Protein AF-A0A852AFD5-F1 (afdb_monomer_lite)

Radius of gyration: 31.11 Å; chains: 1; bounding box: 56×60×84 Å

Organism: Calcarius ornatus (NCBI:txid198940)

Structure (mmCIF, N/CA/C/O backbone):
data_AF-A0A852AFD5-F1
#
_entry.id   AF-A0A852AFD5-F1
#
loop_
_atom_site.group_PDB
_atom_site.id
_atom_site.type_symbol
_atom_site.label_atom_id
_atom_site.label_alt_id
_atom_site.label_comp_id
_atom_site.label_asym_id
_atom_site.label_entity_id
_atom_site.label_seq_id
_atom_site.pdbx_PDB_ins_code
_atom_site.Cartn_x
_atom_site.Cartn_y
_atom_site.Cartn_z
_atom_site.occupancy
_atom_site.B_iso_or_equiv
_atom_site.auth_seq_id
_atom_site.auth_comp_id
_atom_site.auth_asym_id
_atom_site.auth_atom_id
_atom_site.pdbx_PDB_model_num
ATOM 1 N N . MET A 1 1 ? 9.704 4.499 32.450 1.00 63.00 1 MET A N 1
ATOM 2 C CA . MET A 1 1 ? 9.383 3.896 31.140 1.00 63.00 1 MET A CA 1
ATOM 3 C C . MET A 1 1 ? 9.630 2.409 31.260 1.00 63.00 1 MET A C 1
ATOM 5 O O . MET A 1 1 ? 10.679 2.044 31.770 1.00 63.00 1 MET A O 1
ATOM 9 N N . ASP A 1 2 ? 8.651 1.583 30.904 1.00 85.75 2 ASP A N 1
ATOM 10 C CA . ASP A 1 2 ? 8.752 0.129 31.049 1.00 85.75 2 ASP A CA 1
ATOM 11 C C . ASP A 1 2 ? 9.416 -0.467 29.787 1.00 85.75 2 ASP A C 1
ATOM 13 O O . ASP A 1 2 ? 8.819 -0.392 28.705 1.00 85.75 2 ASP A O 1
ATOM 17 N N . PRO A 1 3 ? 10.645 -1.013 29.872 1.00 87.00 3 PRO A N 1
ATOM 18 C CA . PRO A 1 3 ? 11.401 -1.467 28.700 1.00 87.00 3 PRO A CA 1
ATOM 19 C C . PRO A 1 3 ? 10.698 -2.607 27.946 1.00 87.00 3 PRO A C 1
ATOM 21 O O . PRO A 1 3 ? 10.837 -2.735 26.728 1.00 87.00 3 PRO A O 1
ATOM 24 N N . ALA A 1 4 ? 9.873 -3.403 28.634 1.00 89.50 4 ALA A N 1
ATOM 25 C CA . ALA A 1 4 ? 9.090 -4.457 27.998 1.00 89.50 4 ALA A CA 1
ATOM 26 C C . ALA A 1 4 ? 7.946 -3.895 27.131 1.00 89.50 4 ALA A C 1
ATOM 28 O O . ALA A 1 4 ? 7.595 -4.482 26.103 1.00 89.50 4 ALA A O 1
ATOM 29 N N . ALA A 1 5 ? 7.363 -2.754 27.511 1.00 90.75 5 ALA A N 1
ATOM 30 C CA . ALA A 1 5 ? 6.302 -2.108 26.739 1.00 90.75 5 ALA A CA 1
ATOM 31 C C . ALA A 1 5 ? 6.837 -1.507 25.429 1.00 90.75 5 ALA A C 1
ATOM 33 O O . ALA A 1 5 ? 6.190 -1.636 24.385 1.00 90.75 5 ALA A O 1
ATOM 34 N N . GLU A 1 6 ? 8.034 -0.918 25.464 1.00 91.88 6 GLU A N 1
ATOM 35 C CA . GLU A 1 6 ? 8.697 -0.362 24.280 1.00 91.88 6 GLU A CA 1
ATOM 36 C C . GLU A 1 6 ? 9.026 -1.458 23.258 1.00 91.88 6 GLU A C 1
ATOM 38 O O . GLU A 1 6 ? 8.662 -1.347 22.085 1.00 91.88 6 GLU A O 1
ATOM 43 N N . HIS A 1 7 ? 9.594 -2.579 23.716 1.00 92.31 7 HIS A N 1
ATOM 44 C CA . HIS A 1 7 ? 9.889 -3.720 22.849 1.00 92.31 7 HIS A CA 1
ATOM 45 C C . HIS A 1 7 ? 8.626 -4.295 22.186 1.00 92.31 7 HIS A C 1
ATOM 47 O O . HIS A 1 7 ? 8.595 -4.568 20.985 1.00 92.31 7 HIS A O 1
ATOM 53 N N . ARG A 1 8 ? 7.523 -4.410 22.938 1.00 92.50 8 ARG A N 1
ATOM 54 C CA . ARG A 1 8 ? 6.232 -4.858 22.385 1.00 92.50 8 ARG A CA 1
ATOM 55 C C . ARG A 1 8 ? 5.691 -3.901 21.324 1.00 92.50 8 ARG A C 1
ATOM 57 O O . ARG A 1 8 ? 5.061 -4.359 20.371 1.00 92.50 8 ARG A O 1
ATOM 64 N N . GLN A 1 9 ? 5.925 -2.599 21.466 1.00 93.94 9 GLN A N 1
ATOM 65 C CA . GLN A 1 9 ? 5.519 -1.611 20.471 1.00 93.94 9 GLN A CA 1
ATOM 66 C C . GLN A 1 9 ? 6.373 -1.694 19.200 1.00 93.94 9 GLN A C 1
ATOM 68 O O . GLN A 1 9 ? 5.825 -1.654 18.097 1.00 93.94 9 GLN A O 1
ATOM 73 N N . GLN A 1 10 ? 7.686 -1.885 19.342 1.00 94.31 10 GLN A N 1
ATOM 74 C CA . GLN A 1 10 ? 8.594 -2.115 18.214 1.00 94.31 10 GLN A CA 1
ATOM 75 C C . GLN A 1 10 ? 8.170 -3.344 17.400 1.00 94.31 10 GLN A C 1
ATOM 77 O O . GLN A 1 10 ? 8.083 -3.272 16.176 1.00 94.31 10 GLN A O 1
ATOM 82 N N . LEU A 1 11 ? 7.816 -4.447 18.069 1.00 95.25 11 LEU A N 1
ATOM 83 C CA . LEU A 1 11 ? 7.351 -5.668 17.402 1.00 95.25 11 LEU A CA 1
ATOM 84 C C . LEU A 1 11 ? 6.025 -5.475 16.654 1.00 95.25 11 LEU A C 1
ATOM 86 O O . LEU A 1 11 ? 5.857 -6.020 15.562 1.00 95.25 11 LEU A O 1
ATOM 90 N N . ARG A 1 12 ? 5.086 -4.693 17.206 1.00 94.50 12 ARG A N 1
ATOM 91 C CA . ARG A 1 12 ? 3.831 -4.344 16.512 1.00 94.50 12 ARG A CA 1
ATOM 92 C C . ARG A 1 12 ? 4.108 -3.530 15.250 1.00 94.50 12 ARG A C 1
ATOM 94 O O . ARG A 1 12 ? 3.651 -3.910 14.181 1.00 94.50 12 ARG A O 1
ATOM 101 N N . SER A 1 13 ? 4.933 -2.491 15.366 1.00 92.44 13 SER A N 1
ATOM 102 C CA . SER A 1 13 ? 5.343 -1.656 14.231 1.00 92.44 13 SER A CA 1
ATOM 103 C C . SER A 1 13 ? 6.018 -2.477 13.127 1.00 92.44 13 SER A C 1
ATOM 105 O O . SER A 1 13 ? 5.662 -2.372 11.953 1.00 92.44 13 SER A O 1
ATOM 107 N N . LEU A 1 14 ? 6.944 -3.366 13.505 1.00 96.50 14 LEU A N 1
ATOM 108 C CA . LEU A 1 14 ? 7.619 -4.256 12.564 1.00 96.50 14 LEU A CA 1
ATOM 109 C C . LEU A 1 14 ? 6.630 -5.194 11.864 1.00 96.50 14 LEU A C 1
ATOM 111 O O . LEU A 1 14 ? 6.700 -5.362 10.648 1.00 96.50 14 LEU A O 1
ATOM 115 N N . ARG A 1 15 ? 5.693 -5.792 12.609 1.00 96.12 15 ARG A N 1
ATOM 116 C CA . ARG A 1 15 ? 4.652 -6.657 12.041 1.00 96.12 15 ARG A CA 1
ATOM 117 C C . ARG A 1 15 ? 3.811 -5.910 11.007 1.00 96.12 15 ARG A C 1
ATOM 119 O O . ARG A 1 15 ? 3.562 -6.452 9.930 1.00 96.12 15 ARG A O 1
ATOM 126 N N . ASP A 1 16 ? 3.396 -4.691 11.324 1.00 94.56 16 ASP A N 1
ATOM 127 C CA . ASP A 1 16 ? 2.565 -3.875 10.438 1.00 94.56 16 ASP A CA 1
ATOM 128 C C . ASP A 1 16 ? 3.333 -3.486 9.168 1.00 94.56 16 ASP A C 1
ATOM 130 O O . ASP A 1 16 ? 2.815 -3.626 8.055 1.00 94.56 16 ASP A O 1
ATOM 134 N N . PHE A 1 17 ? 4.603 -3.098 9.314 1.00 96.19 17 PHE A N 1
ATOM 135 C CA . PHE A 1 17 ? 5.493 -2.831 8.187 1.00 96.19 17 PHE A CA 1
ATOM 136 C C . PHE A 1 17 ? 5.643 -4.054 7.277 1.00 96.19 17 PHE A C 1
ATOM 138 O O . PHE A 1 17 ? 5.450 -3.949 6.065 1.00 96.19 17 PHE A O 1
ATOM 145 N N . LEU A 1 18 ? 5.947 -5.221 7.849 1.00 96.62 18 LEU A N 1
ATOM 146 C CA . LEU A 1 18 ? 6.151 -6.449 7.082 1.00 96.62 18 LEU A CA 1
ATOM 147 C C . LEU A 1 18 ? 4.880 -6.883 6.349 1.00 96.62 18 LEU A C 1
ATOM 149 O O . LEU A 1 18 ? 4.964 -7.364 5.221 1.00 96.62 18 LEU A O 1
ATOM 153 N N . LEU A 1 19 ? 3.701 -6.679 6.939 1.00 95.75 19 LEU A N 1
ATOM 154 C CA . LEU A 1 19 ? 2.432 -6.989 6.283 1.00 95.75 19 LEU A CA 1
ATOM 155 C C . LEU A 1 19 ? 2.226 -6.128 5.029 1.00 95.75 19 LEU A C 1
ATOM 157 O O . LEU A 1 19 ? 1.899 -6.657 3.963 1.00 95.75 19 LEU A O 1
ATOM 161 N N . VAL A 1 20 ? 2.459 -4.816 5.131 1.00 95.75 20 VAL A N 1
ATOM 162 C CA . VAL A 1 20 ? 2.348 -3.896 3.987 1.00 95.75 20 VAL A CA 1
ATOM 163 C C . VAL A 1 20 ? 3.430 -4.185 2.948 1.00 95.75 20 VAL A C 1
ATOM 165 O O . VAL A 1 20 ? 3.122 -4.246 1.758 1.00 95.75 20 VAL A O 1
ATOM 168 N N . TYR A 1 21 ? 4.669 -4.420 3.382 1.00 96.62 21 TYR A N 1
ATOM 169 C CA . TYR A 1 21 ? 5.791 -4.757 2.508 1.00 96.62 21 TYR A CA 1
ATOM 170 C C . TYR A 1 21 ? 5.522 -6.033 1.708 1.00 96.62 21 TYR A C 1
ATOM 172 O O . TYR A 1 21 ? 5.593 -6.008 0.482 1.00 96.62 21 TYR A O 1
ATOM 180 N N . ASN A 1 22 ? 5.133 -7.123 2.374 1.00 95.56 22 ASN A N 1
ATOM 181 C CA . ASN A 1 22 ? 4.857 -8.405 1.723 1.00 95.56 22 ASN A CA 1
ATOM 182 C C . ASN A 1 22 ? 3.712 -8.293 0.715 1.00 95.56 22 ASN A C 1
ATOM 184 O O . ASN A 1 22 ? 3.749 -8.887 -0.362 1.00 95.56 22 ASN A O 1
ATOM 188 N N . ARG A 1 23 ? 2.690 -7.491 1.031 1.00 96.12 23 ARG A N 1
ATOM 189 C CA . ARG A 1 23 ? 1.599 -7.247 0.091 1.00 96.12 23 ARG A CA 1
ATOM 190 C C . ARG A 1 23 ? 2.040 -6.386 -1.093 1.00 96.12 23 ARG A C 1
ATOM 192 O O . ARG A 1 23 ? 1.609 -6.622 -2.222 1.00 96.12 23 ARG A O 1
ATOM 199 N N . MET A 1 24 ? 2.883 -5.390 -0.842 1.00 96.12 24 MET A N 1
ATOM 200 C CA . MET A 1 24 ? 3.427 -4.505 -1.867 1.00 96.12 24 MET A CA 1
ATOM 201 C C . MET A 1 24 ? 4.295 -5.270 -2.861 1.00 96.12 24 MET A C 1
ATOM 203 O O . MET A 1 24 ? 4.106 -5.118 -4.068 1.00 96.12 24 MET A O 1
ATOM 207 N N . THR A 1 25 ? 5.198 -6.116 -2.370 1.00 94.62 25 THR A N 1
ATOM 208 C CA . THR A 1 25 ? 6.076 -6.923 -3.219 1.00 94.62 25 THR A CA 1
ATOM 209 C C . THR A 1 25 ? 5.271 -7.880 -4.091 1.00 94.62 25 THR A C 1
ATOM 211 O O . THR A 1 25 ? 5.493 -7.915 -5.299 1.00 94.62 25 THR A O 1
ATOM 214 N N . GLU A 1 26 ? 4.266 -8.567 -3.540 1.00 94.81 26 GLU A N 1
ATOM 215 C CA . GLU A 1 26 ? 3.402 -9.470 -4.310 1.00 94.81 26 GLU A CA 1
ATOM 216 C C . GLU A 1 26 ? 2.650 -8.739 -5.439 1.00 94.81 26 GLU A C 1
ATOM 218 O O . GLU A 1 26 ? 2.658 -9.170 -6.596 1.00 94.81 26 GLU A O 1
ATOM 223 N N . LEU A 1 27 ? 2.005 -7.612 -5.125 1.00 92.00 27 LEU A N 1
ATOM 224 C CA . LEU A 1 27 ? 1.213 -6.853 -6.096 1.00 92.00 27 LEU A CA 1
ATOM 225 C C . LEU A 1 27 ? 2.085 -6.257 -7.199 1.00 92.00 27 LEU A C 1
ATOM 227 O O . LEU A 1 27 ? 1.758 -6.379 -8.384 1.00 92.00 27 LEU A O 1
ATOM 231 N N . CYS A 1 28 ? 3.196 -5.628 -6.819 1.00 90.56 28 CYS A N 1
ATOM 232 C CA . CYS A 1 28 ? 4.087 -5.000 -7.780 1.00 90.56 28 CYS A CA 1
ATOM 233 C C . CYS A 1 28 ? 4.798 -6.045 -8.643 1.00 90.56 28 CYS A C 1
ATOM 235 O O . CYS A 1 28 ? 4.935 -5.823 -9.843 1.00 90.56 28 CYS A O 1
ATOM 237 N N . PHE A 1 29 ? 5.131 -7.223 -8.107 1.00 90.69 29 PHE A N 1
ATOM 238 C CA . PHE A 1 29 ? 5.674 -8.321 -8.905 1.00 90.69 29 PHE A CA 1
ATOM 239 C C . PHE A 1 29 ? 4.675 -8.801 -9.967 1.00 90.69 29 PHE A C 1
ATOM 241 O O . PHE A 1 29 ? 4.995 -8.813 -11.153 1.00 90.69 29 PHE A O 1
ATOM 248 N N . ARG A 1 30 ? 3.425 -9.091 -9.578 1.00 87.12 30 ARG A N 1
ATOM 249 C CA . ARG A 1 30 ? 2.372 -9.547 -10.512 1.00 87.12 30 ARG A CA 1
ATOM 250 C C . ARG A 1 30 ? 2.026 -8.504 -11.576 1.00 87.12 30 ARG A C 1
ATOM 252 O O . ARG A 1 30 ? 1.652 -8.863 -12.692 1.00 87.12 30 ARG A O 1
ATOM 259 N N . HIS A 1 31 ? 2.104 -7.220 -11.232 1.00 85.31 31 HIS A N 1
ATOM 260 C CA . HIS A 1 31 ? 1.742 -6.133 -12.135 1.00 85.31 31 HIS A CA 1
ATOM 261 C C . HIS A 1 31 ? 2.897 -5.714 -13.051 1.00 85.31 31 HIS A C 1
ATOM 263 O O . HIS A 1 31 ? 2.677 -5.530 -14.250 1.00 85.31 31 HIS A O 1
ATOM 269 N N . CYS A 1 32 ? 4.114 -5.579 -12.512 1.00 85.25 32 CYS A N 1
ATOM 270 C CA . CYS A 1 32 ? 5.263 -4.963 -13.180 1.00 85.25 32 CYS A CA 1
ATOM 271 C C . CYS A 1 32 ? 6.271 -5.959 -13.767 1.00 85.25 32 CYS A C 1
ATOM 273 O O . CYS A 1 32 ? 6.851 -5.637 -14.805 1.00 85.25 32 CYS A O 1
ATOM 275 N N . VAL A 1 33 ? 6.420 -7.163 -13.212 1.00 83.81 33 VAL A N 1
ATOM 276 C CA . VAL A 1 33 ? 7.351 -8.171 -13.742 1.00 83.81 33 VAL A CA 1
ATOM 277 C C . VAL A 1 33 ? 6.614 -9.057 -14.742 1.00 83.81 33 VAL A C 1
ATOM 279 O O . VAL A 1 33 ? 5.602 -9.678 -14.426 1.00 83.81 33 VAL A O 1
ATOM 282 N N . CYS A 1 34 ? 7.079 -9.082 -15.990 1.00 75.19 34 CYS A N 1
ATOM 283 C CA . CYS A 1 34 ? 6.435 -9.838 -17.069 1.00 75.19 34 CYS A CA 1
ATOM 284 C C . CYS A 1 34 ? 7.324 -10.929 -17.682 1.00 75.19 34 CYS A C 1
ATOM 286 O O . CYS A 1 34 ? 6.835 -11.681 -18.530 1.00 75.19 34 CYS A O 1
ATOM 288 N N . ASN A 1 35 ? 8.590 -11.018 -17.267 1.00 70.38 35 ASN A N 1
ATOM 289 C CA . ASN A 1 35 ? 9.582 -11.965 -17.765 1.00 70.38 35 ASN A CA 1
ATOM 290 C C . ASN A 1 35 ? 10.723 -12.108 -16.728 1.00 70.38 35 ASN A C 1
ATOM 292 O O . ASN A 1 35 ? 11.081 -11.134 -16.076 1.00 70.38 35 ASN A O 1
ATOM 296 N N . LEU A 1 36 ? 11.225 -13.334 -16.535 1.00 77.12 36 LEU A N 1
ATOM 297 C CA . LEU A 1 36 ? 12.269 -13.701 -15.558 1.00 77.12 36 LEU A CA 1
ATOM 298 C C . LEU A 1 36 ? 13.484 -14.377 -16.227 1.00 77.12 36 LEU A C 1
ATOM 300 O O . LEU A 1 36 ? 14.272 -15.046 -15.567 1.00 77.12 36 LEU A O 1
ATOM 304 N N . ASN A 1 37 ? 13.622 -14.259 -17.550 1.00 70.69 37 ASN A N 1
ATOM 305 C CA . ASN A 1 37 ? 14.674 -14.937 -18.313 1.00 70.69 37 ASN A CA 1
ATOM 306 C C . ASN A 1 37 ? 16.061 -14.301 -18.120 1.00 70.69 37 ASN A C 1
ATOM 308 O O . ASN A 1 37 ? 17.062 -14.897 -18.510 1.00 70.69 37 ASN A O 1
ATOM 312 N N . TYR A 1 38 ? 16.134 -13.113 -17.517 1.00 65.25 38 TYR A N 1
ATOM 313 C CA . TYR A 1 38 ? 17.378 -12.404 -17.235 1.00 65.25 38 TYR A CA 1
ATOM 314 C C . TYR A 1 38 ? 17.429 -11.970 -15.768 1.00 65.25 38 TYR A C 1
ATOM 316 O O . TYR A 1 38 ? 16.408 -11.658 -15.160 1.00 65.25 38 TYR A O 1
ATOM 324 N N . ARG A 1 39 ? 18.640 -11.970 -15.194 1.00 66.06 39 ARG A N 1
ATOM 325 C CA . ARG A 1 39 ? 18.897 -11.648 -13.777 1.00 66.06 39 ARG A CA 1
ATOM 326 C C . ARG A 1 39 ? 18.827 -10.146 -13.470 1.00 66.06 39 ARG A C 1
ATOM 328 O O . ARG A 1 39 ? 18.665 -9.774 -12.315 1.00 66.06 39 ARG A O 1
ATOM 335 N N . LEU A 1 40 ? 18.974 -9.314 -14.500 1.00 60.75 40 LEU A N 1
ATOM 336 C CA . LEU A 1 40 ? 18.770 -7.866 -14.486 1.00 60.75 40 LEU A CA 1
ATOM 337 C C . LEU A 1 40 ? 17.713 -7.527 -15.537 1.00 60.75 40 LEU A C 1
ATOM 339 O O . LEU A 1 40 ? 17.672 -8.182 -16.584 1.00 60.75 40 LEU A O 1
ATOM 343 N N . LEU A 1 41 ? 16.921 -6.480 -15.292 1.00 54.66 41 LEU A N 1
ATOM 344 C CA . LEU A 1 41 ? 16.033 -5.934 -16.312 1.00 54.66 41 LEU A CA 1
ATOM 345 C C . LEU A 1 41 ? 16.850 -5.534 -17.537 1.00 54.66 41 LEU A C 1
ATOM 347 O O . LEU A 1 41 ? 17.688 -4.634 -17.490 1.00 54.66 41 LEU A O 1
ATOM 351 N N . THR A 1 42 ? 16.609 -6.202 -18.655 1.00 50.78 42 THR A N 1
ATOM 352 C CA . THR A 1 42 ? 17.332 -5.892 -19.891 1.00 50.78 42 THR A CA 1
ATOM 353 C C . THR A 1 42 ? 16.688 -4.683 -20.573 1.00 50.78 42 THR A C 1
ATOM 355 O O . THR A 1 42 ? 15.471 -4.511 -20.534 1.00 50.78 42 THR A O 1
ATOM 358 N N . GLY A 1 43 ? 17.477 -3.850 -21.265 1.00 53.72 43 GLY A N 1
ATOM 359 C CA . GLY A 1 43 ? 17.008 -2.646 -21.985 1.00 53.72 43 GLY A CA 1
ATOM 360 C C . GLY A 1 43 ? 15.842 -2.870 -22.968 1.00 53.72 43 GLY A C 1
ATOM 361 O O . GLY A 1 43 ? 15.151 -1.941 -23.374 1.00 53.72 43 GLY A O 1
ATOM 362 N N . ARG A 1 44 ? 15.560 -4.121 -23.331 1.00 49.69 44 ARG A N 1
ATOM 363 C CA . ARG A 1 44 ? 14.437 -4.515 -24.189 1.00 49.69 44 ARG A CA 1
ATOM 364 C C . ARG A 1 44 ? 13.102 -4.635 -23.434 1.00 49.69 44 ARG A C 1
ATOM 366 O O . ARG A 1 44 ? 12.043 -4.527 -24.044 1.00 49.69 44 ARG A O 1
ATOM 373 N N . GLU A 1 45 ? 13.145 -4.778 -22.112 1.00 51.62 45 GLU A N 1
ATOM 374 C CA . GLU A 1 45 ? 12.002 -4.683 -21.191 1.00 51.62 45 GLU A CA 1
ATOM 375 C C . GLU A 1 45 ? 11.733 -3.235 -20.741 1.00 51.62 45 GLU A C 1
ATOM 377 O O . GLU A 1 45 ? 10.689 -2.946 -20.156 1.00 51.62 45 GLU A O 1
ATOM 382 N N . VAL A 1 46 ? 12.654 -2.319 -21.063 1.00 48.75 46 VAL A N 1
ATOM 383 C CA . VAL A 1 46 ? 12.528 -0.861 -20.892 1.00 48.75 46 VAL A CA 1
ATOM 384 C C . VAL A 1 46 ? 11.609 -0.248 -21.957 1.00 48.75 46 VAL A C 1
ATOM 386 O O . VAL A 1 46 ? 10.991 0.784 -21.721 1.00 48.75 46 VAL A O 1
ATOM 389 N N . SER A 1 47 ? 11.438 -0.920 -23.102 1.00 50.16 47 SER A N 1
ATOM 390 C CA . SER A 1 47 ? 10.664 -0.414 -24.251 1.00 50.16 47 SER A CA 1
ATOM 391 C C . SER A 1 47 ? 9.188 -0.846 -24.290 1.00 50.16 47 SER A C 1
ATOM 393 O O . SER A 1 47 ? 8.519 -0.649 -25.299 1.00 50.16 47 SER A O 1
ATOM 395 N N . GLY A 1 48 ? 8.641 -1.439 -23.222 1.00 49.09 48 GLY A N 1
ATOM 396 C CA . GLY A 1 48 ? 7.184 -1.578 -23.060 1.00 49.09 48 GLY A CA 1
ATOM 397 C C . GLY A 1 48 ? 6.427 -2.442 -24.083 1.00 49.09 48 GLY A C 1
ATOM 398 O O . GLY A 1 48 ? 5.196 -2.471 -24.049 1.00 49.09 48 GLY A O 1
ATOM 399 N N . ALA A 1 49 ? 7.104 -3.160 -24.981 1.00 48.59 49 ALA A N 1
ATOM 400 C CA . ALA A 1 49 ? 6.452 -3.918 -26.045 1.00 48.59 49 ALA A CA 1
ATOM 401 C C . ALA A 1 49 ? 6.193 -5.374 -25.626 1.00 48.59 49 ALA A C 1
ATOM 403 O O . ALA A 1 49 ? 7.082 -6.226 -25.661 1.00 48.59 49 ALA A O 1
ATOM 404 N N . ARG A 1 50 ? 4.943 -5.692 -25.270 1.00 59.94 50 ARG A N 1
ATOM 405 C CA . ARG A 1 50 ? 4.480 -7.086 -25.220 1.00 59.94 50 ARG A CA 1
ATOM 406 C C . ARG A 1 50 ? 4.010 -7.484 -26.620 1.00 59.94 50 ARG A C 1
ATOM 408 O O . ARG A 1 50 ? 3.183 -6.791 -27.203 1.00 59.94 50 ARG A O 1
ATOM 415 N N . ARG A 1 51 ? 4.477 -8.625 -27.138 1.00 51.78 51 ARG A N 1
ATOM 416 C CA . ARG A 1 51 ? 3.782 -9.304 -28.244 1.00 51.78 51 ARG A CA 1
ATOM 417 C C . ARG A 1 51 ? 2.375 -9.695 -27.759 1.00 51.78 51 ARG A C 1
ATOM 419 O O . ARG A 1 51 ? 2.266 -10.247 -26.657 1.00 51.78 51 ARG 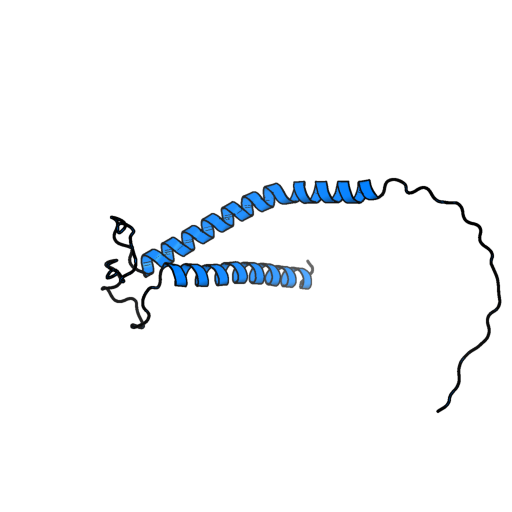A O 1
ATOM 426 N N . PRO A 1 52 ? 1.305 -9.409 -28.518 1.00 49.00 52 PRO A N 1
ATOM 427 C CA . PRO A 1 52 ? -0.037 -9.805 -28.122 1.00 49.00 52 PRO A CA 1
ATOM 428 C C . PRO A 1 52 ? -0.140 -11.336 -28.144 1.00 49.00 52 PRO A C 1
ATOM 430 O O . PRO A 1 52 ? 0.250 -11.988 -29.109 1.00 49.00 52 PRO A O 1
ATOM 433 N N . GLY A 1 53 ? -0.622 -11.913 -27.041 1.00 53.28 53 GLY A N 1
ATOM 434 C CA . GLY A 1 53 ? -1.039 -13.314 -27.002 1.00 53.28 53 GLY A CA 1
ATOM 435 C C . GLY A 1 53 ? -2.400 -13.490 -27.688 1.00 53.28 53 GLY A C 1
ATOM 436 O O . GLY A 1 53 ? -3.133 -12.510 -27.835 1.00 53.28 53 GLY A O 1
ATOM 437 N N . PRO A 1 54 ? -2.793 -14.719 -28.056 1.00 53.59 54 PRO A N 1
ATOM 438 C CA . PRO A 1 54 ? -3.918 -14.980 -28.962 1.00 53.59 54 PRO A CA 1
ATOM 439 C C . PRO A 1 54 ? -5.322 -14.739 -28.363 1.00 53.59 54 PRO A C 1
ATOM 441 O O . PRO A 1 54 ? -6.305 -15.234 -28.899 1.00 53.59 54 PRO A O 1
ATOM 444 N N . ARG A 1 55 ? -5.460 -14.021 -27.235 1.00 56.78 55 ARG A N 1
ATOM 445 C CA . ARG A 1 55 ? -6.732 -13.905 -26.486 1.00 56.78 55 ARG A CA 1
ATOM 446 C C . ARG A 1 55 ? -7.116 -12.495 -26.008 1.00 56.78 55 ARG A C 1
ATOM 448 O O . ARG A 1 55 ? -7.933 -12.373 -25.102 1.00 56.78 55 ARG A O 1
ATOM 455 N N . ALA A 1 56 ? -6.577 -11.420 -26.583 1.00 52.09 56 ALA A N 1
ATOM 456 C CA . ALA A 1 56 ? -6.975 -10.058 -26.202 1.00 52.09 56 ALA A CA 1
ATOM 457 C C . ALA A 1 56 ? -7.840 -9.386 -27.283 1.00 52.09 56 ALA A C 1
ATOM 459 O O . ALA A 1 56 ? -7.322 -8.718 -28.168 1.00 52.09 56 ALA A O 1
ATOM 460 N N . ALA A 1 57 ? -9.167 -9.502 -27.167 1.00 55.31 57 ALA A N 1
ATOM 461 C CA . ALA A 1 57 ? -10.149 -8.705 -27.919 1.00 55.31 57 ALA A CA 1
ATOM 462 C C . ALA A 1 57 ? -10.310 -7.282 -27.339 1.00 55.31 57 ALA A C 1
ATOM 464 O O . ALA A 1 57 ? -11.410 -6.742 -27.256 1.00 55.31 57 ALA A O 1
ATOM 465 N N . ARG A 1 58 ? -9.218 -6.688 -26.852 1.00 57.75 58 ARG A N 1
ATOM 466 C CA . ARG A 1 58 ? -9.214 -5.364 -26.228 1.00 57.75 58 ARG A CA 1
ATOM 467 C C . ARG A 1 58 ? -8.147 -4.526 -26.926 1.00 57.75 58 ARG A C 1
ATOM 469 O O . ARG A 1 58 ? -7.023 -5.023 -27.042 1.00 57.75 58 ARG A O 1
ATOM 476 N N . PRO A 1 59 ? -8.469 -3.308 -27.402 1.00 51.12 59 PRO A N 1
ATOM 477 C CA . PRO A 1 59 ? -7.487 -2.467 -28.072 1.00 51.12 59 PRO A CA 1
ATOM 478 C C . PRO A 1 59 ? -6.274 -2.281 -27.149 1.00 51.12 59 PRO A C 1
ATOM 480 O O . PRO A 1 59 ? -6.460 -2.075 -25.940 1.00 51.12 59 PRO A O 1
ATOM 483 N N . PRO A 1 60 ? -5.040 -2.418 -27.668 1.00 56.69 60 PRO A N 1
ATOM 484 C CA . PRO A 1 60 ? -3.856 -2.183 -26.862 1.00 56.69 60 PRO A CA 1
ATOM 485 C C . PRO A 1 60 ? -3.901 -0.739 -26.339 1.00 56.69 60 PRO A C 1
ATOM 487 O O . PRO A 1 60 ? -4.296 0.162 -27.083 1.00 56.69 60 PRO A O 1
ATOM 490 N N . PRO A 1 61 ? -3.539 -0.491 -25.069 1.00 56.66 61 PRO A N 1
ATOM 491 C CA . PRO A 1 61 ? -3.391 0.875 -24.592 1.00 56.66 61 PRO A CA 1
ATOM 492 C C . PRO A 1 61 ? -2.381 1.603 -25.490 1.00 56.66 61 PRO A C 1
ATOM 494 O O . PRO A 1 61 ? -1.302 1.082 -25.759 1.00 56.66 61 PRO A O 1
ATOM 497 N N . LEU A 1 62 ? -2.743 2.805 -25.949 1.00 52.12 62 LEU A N 1
ATOM 498 C CA . LEU A 1 62 ? -1.926 3.680 -26.809 1.00 52.12 62 LEU A CA 1
ATOM 499 C C . LEU A 1 62 ? -0.647 4.193 -26.120 1.00 52.12 62 LEU A C 1
ATOM 501 O O . LEU A 1 62 ? 0.115 4.952 -26.710 1.00 52.12 62 LEU A O 1
ATOM 505 N N . THR A 1 63 ? -0.407 3.795 -24.871 1.00 57.06 63 THR A N 1
ATOM 506 C CA . THR A 1 63 ? 0.775 4.160 -24.101 1.00 57.06 63 THR A CA 1
ATOM 507 C C . THR A 1 63 ? 1.699 2.948 -23.944 1.00 57.06 63 THR A C 1
ATOM 509 O O . THR A 1 63 ? 1.264 1.898 -23.454 1.00 57.06 63 THR A O 1
ATOM 512 N N . PRO A 1 64 ? 2.983 3.063 -24.335 1.00 58.28 64 PRO A N 1
ATOM 513 C CA . PRO A 1 64 ? 3.976 2.048 -24.024 1.00 58.28 64 PRO A CA 1
ATOM 514 C C . PRO A 1 64 ? 4.029 1.857 -22.507 1.00 58.28 64 PRO A C 1
ATOM 516 O O . PRO A 1 64 ? 4.068 2.823 -21.741 1.00 58.28 64 PRO A O 1
ATOM 519 N N . ARG A 1 65 ? 4.011 0.604 -22.055 1.00 60.91 65 ARG A N 1
ATOM 520 C CA . ARG A 1 65 ? 4.18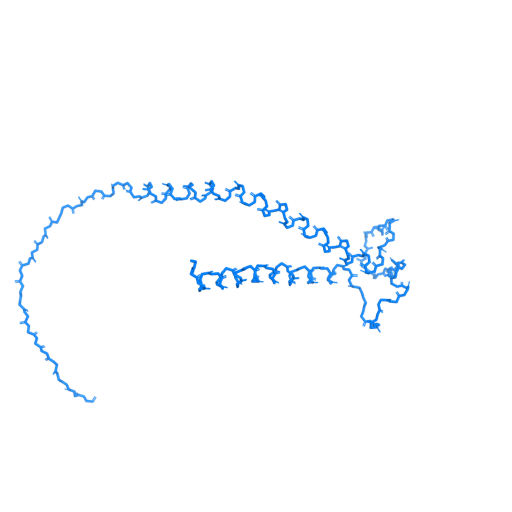6 0.283 -20.636 1.00 60.91 65 ARG A CA 1
ATOM 521 C C . ARG A 1 65 ? 5.571 0.780 -20.183 1.00 60.91 65 ARG A C 1
ATOM 523 O O . ARG A 1 65 ? 6.532 0.555 -20.918 1.00 60.91 65 ARG A O 1
ATOM 530 N N . PRO A 1 66 ? 5.701 1.415 -19.003 1.00 61.84 66 PRO A N 1
ATOM 531 C CA . PRO A 1 66 ? 6.999 1.877 -18.531 1.00 61.84 66 PRO A CA 1
ATOM 532 C C . PRO A 1 66 ? 7.974 0.700 -18.333 1.00 61.84 66 PRO A C 1
ATOM 534 O O . PRO A 1 66 ? 7.518 -0.432 -18.114 1.00 61.84 66 PRO A O 1
ATOM 537 N N . PRO A 1 67 ? 9.296 0.964 -18.367 1.00 68.56 67 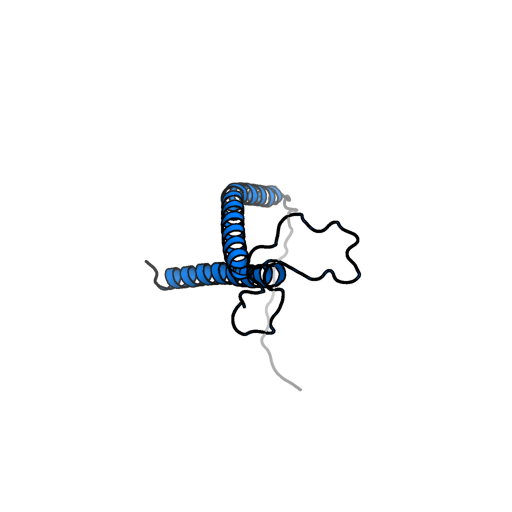PRO A N 1
ATOM 538 C CA . PRO A 1 67 ? 10.325 0.005 -17.968 1.00 68.56 67 PRO A CA 1
ATOM 539 C C . PRO A 1 67 ? 9.947 -0.704 -16.671 1.00 68.56 67 PRO A C 1
ATOM 541 O O . PRO A 1 67 ? 9.366 -0.057 -15.796 1.00 68.56 67 PRO A O 1
ATOM 544 N N . GLN A 1 68 ? 10.273 -1.994 -16.498 1.00 73.75 68 GLN A N 1
ATOM 545 C CA . GLN A 1 68 ? 9.808 -2.687 -15.284 1.00 73.75 68 GLN A CA 1
ATOM 546 C C . GLN A 1 68 ? 10.332 -2.017 -13.994 1.00 73.75 68 GLN A C 1
ATOM 548 O O . GLN A 1 68 ? 9.572 -1.965 -13.036 1.00 73.75 68 GLN A O 1
ATOM 553 N N . GLU A 1 69 ? 11.519 -1.387 -13.986 1.00 79.31 69 GLU A N 1
ATOM 554 C CA . GLU A 1 69 ? 12.033 -0.638 -12.818 1.00 79.31 69 GLU A CA 1
ATOM 555 C C . GLU A 1 69 ? 11.166 0.591 -12.523 1.00 79.31 69 GLU A C 1
ATOM 557 O O . GLU A 1 69 ? 10.588 0.706 -11.446 1.00 79.31 69 GLU A O 1
ATOM 562 N N . SER A 1 70 ? 10.932 1.439 -13.530 1.00 84.56 70 SER A N 1
ATOM 563 C CA . SER A 1 70 ? 10.051 2.608 -13.401 1.00 84.56 70 SER A CA 1
ATOM 564 C C . SER A 1 70 ? 8.609 2.223 -13.023 1.00 84.56 70 SER A C 1
ATOM 566 O O . SER A 1 70 ? 7.928 2.948 -12.286 1.00 84.56 70 SER A O 1
ATOM 568 N N . CYS A 1 71 ? 8.133 1.057 -13.480 1.00 86.69 71 CYS A N 1
ATOM 569 C CA . CYS A 1 71 ? 6.856 0.486 -13.055 1.00 86.69 71 CYS A CA 1
ATOM 570 C C . CYS A 1 71 ? 6.862 0.131 -11.564 1.00 86.69 71 CYS A C 1
ATOM 572 O O . CYS A 1 71 ? 5.899 0.470 -10.872 1.00 86.69 71 CYS A O 1
ATOM 574 N N . LEU A 1 72 ? 7.911 -0.541 -11.076 1.00 90.62 72 LEU A N 1
ATOM 575 C CA . LEU A 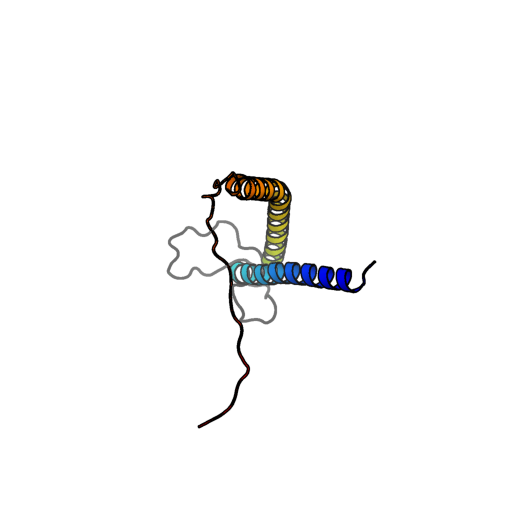1 72 ? 8.047 -0.956 -9.678 1.00 90.62 72 LEU A CA 1
ATOM 576 C C . LEU A 1 72 ? 8.094 0.259 -8.746 1.00 90.62 72 LEU A C 1
ATOM 578 O O . LEU A 1 72 ? 7.308 0.304 -7.798 1.00 90.62 72 LEU A O 1
ATOM 582 N N . ASP A 1 73 ? 8.886 1.280 -9.076 1.00 90.81 73 ASP A N 1
ATOM 583 C CA . ASP A 1 73 ? 8.957 2.531 -8.307 1.00 90.81 73 ASP A CA 1
ATOM 584 C C . ASP A 1 73 ? 7.591 3.219 -8.231 1.00 90.81 73 ASP A C 1
ATOM 586 O O . ASP A 1 73 ? 7.076 3.564 -7.161 1.00 90.81 73 ASP A O 1
ATOM 590 N N . SER A 1 74 ? 6.935 3.352 -9.385 1.00 92.00 74 SER A N 1
ATOM 591 C CA . SER A 1 74 ? 5.603 3.950 -9.480 1.00 92.00 74 SER A CA 1
ATOM 592 C C . SER A 1 74 ? 4.534 3.119 -8.762 1.00 92.00 74 SER A C 1
ATOM 594 O O . SER A 1 74 ? 3.537 3.668 -8.283 1.00 92.00 74 SER A O 1
ATOM 596 N N . CYS A 1 75 ? 4.684 1.794 -8.719 1.00 91.25 75 CYS A N 1
ATOM 597 C CA . CYS A 1 75 ? 3.784 0.875 -8.026 1.00 91.25 75 CYS A CA 1
ATOM 598 C C . CYS A 1 75 ? 3.918 1.019 -6.509 1.00 91.25 75 CYS A C 1
ATOM 600 O O . CYS A 1 75 ? 2.922 1.310 -5.843 1.00 91.25 75 CYS A O 1
ATOM 602 N N . ALA A 1 76 ? 5.141 0.907 -5.986 1.00 95.38 76 ALA A N 1
ATOM 603 C CA . ALA A 1 76 ? 5.433 1.051 -4.566 1.00 95.38 76 ALA A CA 1
ATOM 604 C C . ALA A 1 76 ? 4.969 2.418 -4.047 1.00 95.38 76 ALA A C 1
ATOM 606 O O . ALA A 1 76 ? 4.201 2.498 -3.088 1.00 95.38 76 ALA A O 1
ATOM 607 N N . ALA A 1 77 ? 5.315 3.499 -4.752 1.00 94.56 77 ALA A N 1
ATOM 608 C CA . ALA A 1 77 ? 4.933 4.848 -4.352 1.00 94.56 77 ALA A CA 1
ATOM 609 C C . ALA A 1 77 ? 3.406 5.063 -4.362 1.00 94.56 77 ALA A C 1
ATOM 611 O O . ALA A 1 77 ? 2.861 5.729 -3.478 1.00 94.56 77 ALA A O 1
ATOM 612 N N . ARG A 1 78 ? 2.681 4.493 -5.339 1.00 95.19 78 ARG A N 1
ATOM 613 C CA . ARG A 1 78 ? 1.207 4.536 -5.354 1.00 95.19 78 ARG A CA 1
ATOM 614 C C . ARG A 1 78 ? 0.607 3.757 -4.191 1.00 95.19 78 ARG A C 1
ATOM 616 O O . ARG A 1 78 ? -0.317 4.267 -3.562 1.00 95.19 78 ARG A O 1
ATOM 623 N N . LEU A 1 79 ? 1.122 2.564 -3.905 1.00 96.38 79 LEU A N 1
ATOM 624 C CA . LEU A 1 79 ? 0.617 1.721 -2.827 1.00 96.38 79 LEU A CA 1
ATOM 625 C C . LEU A 1 79 ? 0.836 2.371 -1.464 1.00 96.38 79 LEU A C 1
ATOM 627 O O . LEU A 1 79 ? -0.110 2.453 -0.690 1.00 96.38 79 LEU A O 1
ATOM 631 N N . VAL A 1 80 ? 2.029 2.905 -1.202 1.00 95.94 80 VAL A N 1
ATOM 632 C CA . VAL A 1 80 ? 2.339 3.621 0.043 1.00 95.94 80 VAL A CA 1
ATOM 633 C C . VAL A 1 80 ? 1.411 4.827 0.215 1.00 95.94 80 VAL A C 1
ATOM 635 O O . VAL A 1 80 ? 0.763 4.965 1.251 1.00 95.94 80 VAL A O 1
ATOM 638 N N . ARG A 1 81 ? 1.232 5.659 -0.824 1.00 96.81 81 ARG A N 1
ATOM 639 C CA . ARG A 1 81 ? 0.291 6.796 -0.770 1.00 96.81 81 ARG A CA 1
ATOM 640 C C . ARG A 1 81 ? -1.152 6.359 -0.517 1.00 96.81 81 ARG A C 1
ATOM 642 O O . ARG A 1 81 ? -1.850 6.998 0.267 1.00 96.81 81 ARG A O 1
ATOM 649 N N . ALA A 1 82 ? -1.612 5.300 -1.182 1.00 96.31 82 ALA A N 1
ATOM 650 C CA . ALA A 1 82 ? -2.954 4.765 -0.979 1.00 96.31 82 ALA A CA 1
ATOM 651 C C . ALA A 1 82 ? -3.127 4.211 0.441 1.00 96.31 82 ALA A C 1
ATOM 653 O O . ALA A 1 82 ? -4.122 4.512 1.095 1.00 96.31 82 ALA A O 1
ATOM 654 N N . ASN A 1 83 ? -2.139 3.469 0.940 1.00 93.88 83 ASN A N 1
ATOM 655 C CA . ASN A 1 83 ? -2.138 2.922 2.288 1.00 93.88 83 ASN A CA 1
ATOM 656 C C . ASN A 1 83 ? -2.207 4.038 3.339 1.00 93.88 83 ASN A C 1
ATOM 658 O O . ASN A 1 83 ? -3.094 4.000 4.180 1.00 93.88 83 ASN A O 1
ATOM 662 N N . HIS A 1 84 ? -1.385 5.086 3.234 1.00 96.31 84 HIS A N 1
ATOM 663 C CA . HIS A 1 84 ? -1.450 6.218 4.165 1.00 96.31 84 HIS A CA 1
ATOM 664 C C . HIS A 1 84 ? -2.783 6.968 4.111 1.00 96.31 84 HIS A C 1
ATOM 666 O O . HIS A 1 84 ? -3.312 7.335 5.158 1.00 96.31 84 HIS A O 1
ATOM 672 N N . ARG A 1 85 ? -3.363 7.170 2.920 1.00 97.50 85 ARG A N 1
ATOM 673 C CA . ARG A 1 85 ? -4.701 7.777 2.794 1.00 97.50 85 ARG A CA 1
ATOM 674 C C . ARG A 1 85 ? -5.769 6.936 3.493 1.00 97.50 85 ARG A C 1
ATOM 676 O O . ARG A 1 85 ? -6.594 7.485 4.217 1.00 97.50 85 ARG A O 1
ATOM 683 N N . LEU A 1 86 ? -5.731 5.617 3.304 1.00 96.19 86 LEU A N 1
ATOM 684 C CA . LEU A 1 86 ? -6.647 4.685 3.962 1.00 96.19 86 LEU A CA 1
ATOM 685 C C . LEU A 1 86 ? -6.441 4.668 5.476 1.00 96.19 86 LEU A C 1
ATOM 687 O O . LEU A 1 86 ? -7.417 4.753 6.210 1.00 96.19 86 LEU A O 1
ATOM 691 N N . MET A 1 87 ? -5.194 4.617 5.942 1.00 95.69 87 MET A N 1
ATOM 692 C CA . MET A 1 87 ? -4.876 4.652 7.369 1.00 95.69 87 MET A CA 1
ATOM 693 C C . MET A 1 87 ? -5.310 5.970 8.016 1.00 95.69 87 MET A C 1
ATOM 695 O O . MET A 1 87 ? -5.844 5.951 9.120 1.00 95.69 87 MET A O 1
ATOM 699 N N . GLY A 1 88 ? -5.163 7.100 7.318 1.00 96.44 88 GLY A N 1
ATOM 700 C CA . GLY A 1 88 ? -5.669 8.395 7.778 1.00 96.44 88 GLY A CA 1
ATOM 701 C C . GLY A 1 88 ? -7.191 8.399 7.942 1.00 96.44 88 GLY A C 1
ATOM 702 O O . GLY A 1 88 ? -7.697 8.759 9.002 1.00 96.44 88 GLY A O 1
ATOM 703 N N . ALA A 1 89 ? -7.925 7.926 6.931 1.00 97.12 89 ALA A N 1
ATOM 704 C CA . ALA A 1 89 ? -9.380 7.784 7.020 1.00 97.12 89 ALA A CA 1
ATOM 705 C C . ALA A 1 89 ? -9.800 6.798 8.125 1.00 97.12 89 ALA A C 1
ATOM 707 O O . ALA A 1 89 ? -10.738 7.066 8.872 1.00 97.12 89 ALA A O 1
ATOM 708 N N . TYR A 1 90 ? -9.082 5.681 8.260 1.00 96.19 90 TYR A N 1
ATOM 709 C CA . TYR A 1 90 ? -9.315 4.663 9.282 1.00 96.19 90 TYR A CA 1
ATOM 710 C C . TYR A 1 90 ? -9.186 5.252 10.688 1.00 96.19 90 TYR A C 1
ATOM 712 O O . TYR A 1 90 ? -10.117 5.139 11.478 1.00 96.19 90 TYR A O 1
ATOM 720 N N . VAL A 1 91 ? -8.083 5.942 10.990 1.00 95.50 91 VAL A N 1
ATOM 721 C CA . VAL A 1 91 ? -7.867 6.570 12.305 1.00 95.50 91 VAL A CA 1
ATOM 722 C C . VAL A 1 91 ? -8.915 7.650 12.598 1.00 95.50 91 VAL A C 1
ATOM 724 O O . VAL A 1 91 ? -9.319 7.794 13.749 1.00 95.50 91 VAL A O 1
ATOM 727 N N . GLY A 1 92 ? -9.410 8.360 11.580 1.00 95.31 92 GLY A N 1
ATOM 728 C CA . GLY A 1 92 ? -10.508 9.319 11.744 1.00 95.31 92 GLY A CA 1
ATOM 729 C C . GLY A 1 92 ? -11.874 8.672 12.011 1.00 95.31 92 GLY A C 1
ATOM 730 O O . GLY A 1 92 ? -12.691 9.233 12.735 1.00 95.31 92 GLY A O 1
ATOM 731 N N . LEU A 1 93 ? -12.132 7.488 11.451 1.00 96.44 93 LEU A N 1
ATOM 732 C CA . LEU A 1 93 ? -13.443 6.834 11.511 1.00 96.44 93 LEU A CA 1
ATOM 733 C C . LEU A 1 93 ? -13.587 5.865 12.695 1.00 96.44 93 LEU A C 1
ATOM 735 O O . LEU A 1 93 ? -14.647 5.763 13.315 1.00 96.44 93 LEU A O 1
ATOM 739 N N . VAL A 1 94 ? -12.530 5.123 13.005 1.00 96.69 94 VAL A N 1
ATOM 740 C CA . VAL A 1 94 ? -12.566 3.988 13.937 1.00 96.69 94 VAL A CA 1
ATOM 741 C C . VAL A 1 94 ? -12.948 4.368 15.367 1.00 96.69 94 VAL A C 1
ATOM 743 O O . VAL A 1 94 ? -13.752 3.632 15.937 1.00 96.69 94 VAL A O 1
ATOM 746 N N . PRO A 1 95 ? -12.482 5.486 15.960 1.00 95.62 95 PRO A N 1
ATOM 747 C CA . PRO A 1 95 ? -12.904 5.875 17.305 1.00 95.62 95 PRO A CA 1
ATOM 748 C C . PRO A 1 95 ? -14.424 6.037 17.420 1.00 95.62 95 PRO A C 1
ATOM 750 O O . PRO A 1 95 ? -15.029 5.499 18.343 1.00 95.62 95 PRO A O 1
ATOM 753 N N . ALA A 1 96 ? -15.059 6.686 16.437 1.00 94.94 96 ALA A N 1
ATOM 754 C CA . ALA A 1 96 ? -16.508 6.872 16.415 1.00 94.94 96 ALA A CA 1
ATOM 755 C C . ALA A 1 96 ? -17.262 5.540 16.251 1.00 94.94 96 ALA A C 1
ATOM 757 O O . ALA A 1 96 ? -18.278 5.312 16.909 1.00 94.94 96 ALA A O 1
ATOM 758 N N . LEU A 1 97 ? -16.757 4.636 15.404 1.00 95.12 97 LEU A N 1
ATOM 759 C CA . LEU A 1 97 ? -17.333 3.297 15.237 1.00 95.12 97 LEU A CA 1
ATOM 760 C C . LEU A 1 97 ? -17.219 2.457 16.515 1.00 95.12 97 LEU A C 1
ATOM 762 O O . LEU A 1 97 ? -18.180 1.795 16.903 1.00 95.12 97 LEU A O 1
ATOM 766 N N . LEU A 1 98 ? -16.060 2.482 17.174 1.00 95.88 98 LEU A N 1
ATOM 767 C CA . LEU A 1 98 ? -15.835 1.752 18.420 1.00 95.88 98 LEU A CA 1
ATOM 768 C C . LEU A 1 98 ? -16.681 2.318 19.564 1.00 95.88 98 LEU A C 1
ATOM 770 O O . LEU A 1 98 ? -17.242 1.544 20.335 1.00 95.88 98 LEU A O 1
ATOM 774 N N . GLN A 1 99 ? -16.837 3.641 19.643 1.00 93.25 99 GLN A N 1
ATOM 775 C CA . GLN A 1 99 ? -17.676 4.290 20.650 1.00 93.25 99 GLN A CA 1
ATOM 776 C C . GLN A 1 99 ? -19.155 3.915 20.493 1.00 93.25 99 GLN A C 1
ATOM 778 O O . GLN A 1 99 ? -19.821 3.625 21.484 1.00 93.25 99 GLN A O 1
ATOM 783 N N . ARG A 1 100 ? -19.661 3.854 19.254 1.00 94.19 100 ARG A N 1
ATOM 784 C CA . ARG A 1 100 ? -21.027 3.381 18.977 1.00 94.19 100 ARG A CA 1
ATOM 785 C C . ARG A 1 100 ? -21.227 1.931 19.410 1.00 94.19 100 ARG A C 1
ATOM 787 O O . ARG A 1 100 ? -22.178 1.654 20.128 1.00 94.19 100 ARG A O 1
ATOM 794 N N . ARG A 1 101 ? -20.287 1.040 19.078 1.00 94.12 101 ARG A N 1
ATOM 795 C CA . ARG A 1 101 ? -20.336 -0.367 19.518 1.00 94.12 101 ARG A CA 1
ATOM 796 C C . ARG A 1 101 ? -20.305 -0.502 21.040 1.00 94.12 101 ARG A C 1
ATOM 798 O O . ARG A 1 101 ? -21.023 -1.322 21.595 1.00 94.12 101 ARG A O 1
ATOM 805 N N . ALA A 1 102 ? -19.494 0.306 21.723 1.00 92.56 102 ALA A N 1
ATOM 806 C CA . ALA A 1 102 ? -19.445 0.311 23.183 1.00 92.56 102 ALA A CA 1
ATOM 807 C C . ALA A 1 102 ? -20.779 0.771 23.801 1.00 92.56 102 ALA A C 1
ATOM 809 O O . ALA A 1 102 ? -21.244 0.161 24.760 1.00 92.56 102 ALA A O 1
ATOM 810 N N . ALA A 1 103 ? -21.418 1.796 23.226 1.00 91.31 103 ALA A N 1
ATOM 811 C CA . ALA A 1 103 ? -22.737 2.261 23.652 1.00 91.31 103 ALA A CA 1
ATOM 812 C C . ALA A 1 103 ? -23.843 1.225 23.385 1.00 91.31 103 ALA A C 1
ATOM 814 O O . ALA A 1 103 ? -24.710 1.043 24.231 1.00 91.31 103 ALA A O 1
ATOM 815 N N . GLU A 1 104 ? -23.795 0.506 22.261 1.00 87.31 104 GLU A N 1
ATOM 816 C CA . GLU A 1 104 ? -24.734 -0.580 21.938 1.00 87.31 104 GLU A CA 1
ATOM 817 C C . GLU A 1 104 ? -24.570 -1.784 22.882 1.00 87.31 104 GLU A C 1
ATOM 819 O O . GLU A 1 104 ? -25.563 -2.317 23.371 1.00 87.31 104 GLU A O 1
ATOM 824 N N . HIS A 1 105 ? -23.334 -2.175 23.217 1.00 80.12 105 HIS A N 1
ATOM 825 C CA . HIS A 1 105 ? -23.074 -3.225 24.211 1.00 80.12 105 HIS A CA 1
ATOM 826 C C . HIS A 1 105 ? -23.460 -2.802 25.638 1.00 80.12 105 HIS A C 1
ATOM 828 O O . HIS A 1 105 ? -23.906 -3.637 26.420 1.00 80.12 105 HIS A O 1
ATOM 834 N N . GLY A 1 106 ? -23.323 -1.515 25.979 1.00 69.88 106 GLY A N 1
ATOM 835 C CA . GLY A 1 106 ? -23.797 -0.957 27.249 1.00 69.88 106 GLY A CA 1
ATOM 836 C C . GLY A 1 106 ? -25.322 -0.812 27.315 1.00 69.88 106 GLY A C 1
ATOM 837 O O . GLY A 1 106 ? -25.910 -1.003 28.374 1.00 69.88 106 GLY A O 1
ATOM 838 N N . ALA A 1 107 ? -25.982 -0.539 26.186 1.00 58.50 107 ALA A N 1
ATOM 839 C CA . ALA A 1 107 ? -27.441 -0.472 26.080 1.00 58.50 107 ALA A CA 1
ATOM 840 C C . ALA A 1 107 ? -28.095 -1.865 26.076 1.00 58.50 107 ALA A C 1
ATOM 842 O O . ALA A 1 107 ? -29.196 -2.024 26.598 1.00 58.50 107 ALA A O 1
ATOM 843 N N . ALA A 1 108 ? -27.395 -2.889 25.574 1.00 57.41 108 ALA A N 1
ATOM 844 C CA . ALA A 1 108 ? -27.769 -4.293 25.757 1.00 57.41 108 ALA A CA 1
ATOM 845 C C . ALA A 1 108 ? -27.666 -4.764 27.228 1.00 57.41 108 ALA A C 1
ATOM 847 O O . ALA A 1 108 ? -28.124 -5.857 27.545 1.00 57.41 108 ALA A O 1
ATOM 848 N N . ALA A 1 109 ? -27.117 -3.933 28.125 1.00 49.88 109 ALA A N 1
ATOM 849 C CA . ALA A 1 109 ? -27.119 -4.113 29.577 1.00 49.88 109 ALA A CA 1
ATOM 850 C C . ALA A 1 109 ? -28.139 -3.193 30.301 1.00 49.88 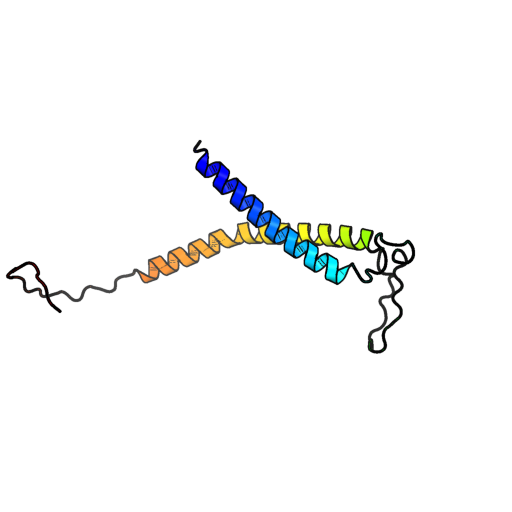109 ALA A C 1
ATOM 852 O O . ALA A 1 109 ? -27.933 -2.818 31.455 1.00 49.88 109 ALA A O 1
ATOM 853 N N . GLY A 1 110 ? -29.242 -2.816 29.637 1.00 37.84 110 GLY A N 1
ATOM 854 C CA . GLY A 1 110 ? -30.465 -2.305 30.281 1.00 37.84 110 GLY A CA 1
ATOM 855 C C . GLY A 1 110 ? -31.320 -3.454 30.845 1.00 37.84 110 GLY A C 1
ATOM 856 O O . GLY A 1 110 ? -31.247 -4.566 30.330 1.00 37.84 110 GLY A O 1
ATOM 857 N N . PRO A 1 111 ? -32.101 -3.237 31.919 1.00 41.41 111 PRO A N 1
ATOM 858 C CA . PRO A 1 111 ? -32.396 -4.252 32.924 1.00 41.41 111 PRO A CA 1
ATOM 859 C C . PRO A 1 111 ? -33.232 -5.408 32.367 1.00 41.41 111 PRO A C 1
ATOM 861 O O . PRO A 1 111 ? -34.450 -5.306 32.228 1.00 41.41 111 PRO A O 1
ATOM 864 N N . SER A 1 112 ? -32.604 -6.567 32.175 1.00 42.84 112 SER A N 1
ATOM 865 C CA . SER A 1 112 ? -33.282 -7.822 32.483 1.00 42.84 112 SER A CA 1
ATOM 866 C C . SER A 1 112 ? -33.537 -7.804 33.989 1.00 42.84 112 SER A C 1
ATOM 868 O O . SER A 1 112 ? -32.629 -8.046 34.786 1.00 42.84 112 SER A O 1
ATOM 870 N N . GLY A 1 113 ? -34.749 -7.392 34.367 1.00 36.00 113 GLY A N 1
ATOM 871 C CA . GLY A 1 113 ? -35.203 -7.405 35.751 1.00 36.00 113 GLY A CA 1
ATOM 872 C C . GLY A 1 113 ? -34.983 -8.786 36.379 1.00 36.00 113 GLY A C 1
ATOM 873 O O . GLY A 1 113 ? -35.059 -9.798 35.677 1.00 36.00 113 GLY A O 1
ATOM 874 N N . PRO A 1 114 ? -34.689 -8.850 37.685 1.00 45.94 114 PRO A N 1
ATOM 875 C CA . PRO A 1 114 ? -34.539 -10.128 38.355 1.00 45.94 114 PRO A CA 1
ATOM 876 C C . PRO A 1 114 ? -35.916 -10.804 38.418 1.00 45.94 114 PRO A C 1
ATOM 878 O O . PRO A 1 114 ? -36.858 -10.186 38.920 1.00 45.94 114 PRO A O 1
ATOM 881 N N . PRO A 1 115 ? -36.089 -12.069 38.005 1.00 39.06 115 PRO A N 1
ATOM 882 C CA . PRO A 1 115 ? -37.012 -12.902 38.740 1.00 39.06 115 PRO A CA 1
ATOM 883 C C . PRO A 1 115 ? -36.358 -13.169 40.096 1.00 39.06 115 PRO A C 1
ATOM 885 O O . PRO A 1 115 ? -35.269 -13.736 40.192 1.00 39.06 115 PRO A O 1
ATOM 888 N N . ALA A 1 116 ? -37.013 -12.660 41.135 1.00 35.31 116 ALA A N 1
ATOM 889 C CA . ALA A 1 116 ? -36.744 -13.000 42.517 1.00 35.31 116 ALA A CA 1
ATOM 890 C C . ALA A 1 116 ? -36.597 -14.522 42.680 1.00 35.31 116 ALA A C 1
ATOM 892 O O . ALA A 1 116 ? -37.385 -15.297 42.133 1.00 35.31 116 ALA A O 1
ATOM 893 N N . SER A 1 117 ? -35.579 -14.924 43.437 1.00 43.12 117 SER A N 1
ATOM 894 C CA . SER A 1 117 ? -35.352 -16.299 43.882 1.00 43.12 117 SER A CA 1
ATOM 895 C C . SER A 1 117 ? -36.556 -16.849 44.667 1.00 43.12 117 SER A C 1
ATOM 897 O O . SER A 1 117 ? -37.396 -16.092 45.159 1.00 43.12 117 SER A O 1
ATOM 899 N N . PRO A 1 118 ? -36.565 -18.162 44.928 1.00 39.12 118 PRO A N 1
ATOM 900 C CA . PRO A 1 118 ? -36.188 -18.528 46.286 1.00 39.12 118 PRO A CA 1
ATOM 901 C C . PRO A 1 118 ? -35.085 -19.588 46.317 1.00 39.12 118 PRO A C 1
ATOM 903 O O . PRO A 1 118 ? -35.112 -20.582 45.596 1.00 39.12 118 PRO A O 1
ATOM 906 N N . GLU A 1 119 ? -34.110 -19.335 47.187 1.00 37.31 119 GLU A N 1
ATOM 907 C CA . GLU A 1 119 ? -33.223 -20.349 47.759 1.00 37.31 119 GLU A CA 1
ATOM 908 C C . GLU A 1 119 ? -34.025 -21.505 48.385 1.00 37.31 119 GLU A C 1
ATOM 910 O O . GLU A 1 119 ? -35.157 -21.310 48.839 1.00 37.31 119 GLU A O 1
ATOM 915 N N . PRO A 1 120 ? -33.395 -22.682 48.515 1.00 35.94 120 PRO A N 1
ATOM 916 C CA . PRO A 1 120 ? -33.106 -23.135 49.875 1.00 35.94 120 PRO A CA 1
ATOM 917 C C . PRO A 1 120 ? -31.686 -23.716 50.029 1.00 35.94 120 PRO A C 1
ATOM 919 O O . PRO A 1 120 ? -31.285 -24.625 49.306 1.00 35.94 120 PRO A O 1
ATOM 922 N N . SER A 1 121 ? -30.954 -23.226 51.029 1.00 40.31 121 SER A N 1
ATOM 923 C CA . SER A 1 121 ? -29.816 -23.903 51.688 1.00 40.31 121 SER A CA 1
ATOM 924 C C . SER A 1 121 ? -30.323 -24.708 52.915 1.00 40.31 121 SER A C 1
ATOM 926 O O . SER A 1 121 ? -31.463 -24.457 53.317 1.00 40.31 121 SER A O 1
ATOM 928 N N . PRO A 1 122 ? -29.541 -25.557 53.641 1.00 47.38 122 PRO A N 1
ATOM 929 C CA . PRO A 1 122 ? -28.231 -26.195 53.378 1.00 47.38 122 PRO A CA 1
ATOM 930 C C . PRO A 1 122 ? -28.119 -27.716 53.749 1.00 47.38 122 PRO A C 1
ATOM 932 O O . PRO A 1 122 ? -28.851 -28.225 54.593 1.00 47.38 122 PRO A O 1
ATOM 935 N N . GLY A 1 123 ? -27.063 -28.383 53.242 1.00 32.41 123 GLY A N 1
ATOM 936 C CA . GLY A 1 123 ? -26.252 -29.401 53.965 1.00 32.41 123 GLY A CA 1
ATOM 937 C C . GLY A 1 123 ? -26.381 -30.892 53.564 1.00 32.41 123 GLY A C 1
ATOM 938 O O . GLY A 1 123 ? -27.379 -31.257 52.948 1.00 32.41 123 GLY A O 1
ATOM 939 N N . PRO A 1 124 ? -25.434 -31.788 53.953 1.00 45.59 124 PRO A N 1
ATOM 940 C CA . PRO A 1 124 ? -24.093 -31.582 54.517 1.00 45.59 124 PRO A CA 1
ATOM 941 C C . PRO A 1 124 ? -22.949 -32.145 53.634 1.00 45.59 124 PRO A C 1
ATOM 943 O O . PRO A 1 124 ? -23.159 -32.814 52.625 1.00 45.59 124 PRO A O 1
ATOM 946 N N . ALA A 1 125 ? -21.719 -31.846 54.049 1.00 50.03 125 ALA A N 1
ATOM 947 C CA . ALA A 1 125 ? -20.473 -32.358 53.496 1.00 50.03 125 ALA A CA 1
ATOM 948 C C . ALA A 1 125 ? -20.115 -33.750 54.049 1.00 50.03 125 ALA A C 1
ATOM 950 O O . ALA A 1 125 ? -20.193 -33.960 55.252 1.00 50.03 125 ALA A O 1
ATOM 951 N N . GLU A 1 126 ? -19.621 -34.635 53.185 1.00 36.09 126 GLU A N 1
ATOM 952 C CA . GLU A 1 126 ? -18.733 -35.776 53.477 1.00 36.09 126 GLU A CA 1
ATOM 953 C C . GLU A 1 126 ? -18.203 -36.211 52.099 1.00 36.09 126 GLU A C 1
ATOM 955 O O . GLU A 1 126 ? -18.978 -36.306 51.156 1.00 36.09 126 GLU A O 1
ATOM 960 N N . GLY A 1 127 ? -16.922 -36.344 51.782 1.00 36.75 127 GLY A N 1
ATOM 961 C CA . GLY A 1 127 ? -15.783 -36.947 52.459 1.00 36.75 127 GLY A CA 1
ATOM 962 C C . GLY A 1 127 ? -14.878 -37.462 51.317 1.00 36.75 127 GLY A C 1
ATOM 963 O O . GLY A 1 127 ? -15.347 -37.718 50.212 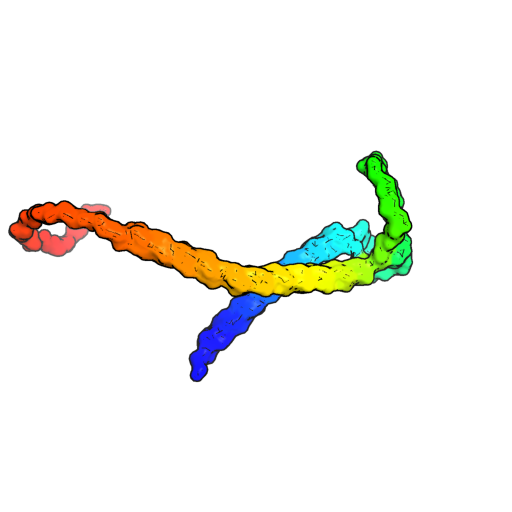1.00 36.75 127 GLY A O 1
ATOM 964 N N . ALA A 1 128 ? -13.570 -37.499 51.533 1.00 49.25 128 ALA A N 1
ATOM 965 C CA . ALA A 1 128 ? -12.525 -37.593 50.507 1.00 49.25 128 ALA A CA 1
ATOM 966 C C . ALA A 1 128 ? -12.330 -39.033 49.911 1.00 49.25 128 ALA A C 1
ATOM 968 O O . ALA A 1 128 ? -13.086 -39.937 50.257 1.00 49.25 128 ALA A O 1
ATOM 969 N N . PRO A 1 129 ? -11.348 -39.265 49.003 1.00 61.38 129 PRO A N 1
ATOM 970 C CA . PRO A 1 129 ? -11.349 -40.321 47.972 1.00 61.38 129 PRO A CA 1
ATOM 971 C C . PRO A 1 129 ? -10.598 -41.616 48.351 1.00 61.38 129 PRO A C 1
ATOM 973 O O . PRO A 1 129 ? -9.730 -41.575 49.216 1.00 61.38 129 PRO A O 1
ATOM 976 N N . ALA A 1 130 ? -10.822 -42.725 47.619 1.00 42.78 130 ALA A N 1
ATOM 977 C CA . ALA A 1 130 ? -9.823 -43.794 47.409 1.00 42.78 130 ALA A CA 1
ATOM 978 C C . ALA A 1 130 ? -10.207 -44.827 46.313 1.00 42.78 130 ALA A C 1
ATOM 980 O O . ALA A 1 130 ? -11.285 -45.401 46.354 1.00 42.78 130 ALA A O 1
ATOM 981 N N . ALA A 1 131 ? -9.249 -45.076 45.407 1.00 40.59 131 ALA A N 1
ATOM 982 C CA . ALA A 1 131 ? -8.813 -46.350 44.798 1.00 40.59 131 ALA A CA 1
ATOM 983 C C . ALA A 1 131 ? -9.783 -47.339 44.090 1.00 40.59 131 ALA A C 1
ATOM 985 O O . ALA A 1 131 ? -10.702 -47.879 44.692 1.00 40.59 131 ALA A O 1
ATOM 986 N N . GLY A 1 132 ? -9.379 -47.763 42.876 1.00 42.88 132 GLY A N 1
ATOM 987 C CA . GLY A 1 132 ? -9.340 -49.193 42.512 1.00 42.88 132 GLY A CA 1
ATOM 988 C C . GLY A 1 132 ? -10.056 -49.634 41.228 1.00 42.88 132 GLY A C 1
ATOM 989 O O . GLY A 1 132 ? -11.222 -50.007 41.283 1.00 42.88 132 GLY A O 1
ATOM 990 N N . THR A 1 133 ? -9.358 -49.686 40.087 1.00 49.75 133 THR A N 1
ATOM 991 C CA . THR A 1 133 ? -8.970 -50.915 39.341 1.00 49.75 133 THR A CA 1
ATOM 992 C C . THR A 1 133 ? -8.196 -50.565 38.075 1.00 49.75 133 THR A C 1
ATOM 994 O O . THR A 1 133 ? -8.516 -49.531 37.450 1.00 49.75 133 THR A O 1
#

Sequence (133 aa):
MDPAAEHRQQLRSLRDFLLVYNRMTELCFRHCVCNLNYRLLTGREVSGARRPGPRAARPPPLTPRPPQESCLDSCAARLVRANHRLMGAYVGLVPALLQRRAAEHGAAAGPSGPPASPEPSPGPAEGAPAAGT

Foldseek 3Di:
DDVVVVVVVVVVVVVVVVVLVVVLCVVLCVVQPDDDPDPDQDVVLQFQDDDDDPDDPDPPPPDRDHRSVVSSVVSSVVSVVVVVVVVVVCVVVVVVVVVVVVVVVVVVVDDPDDPDDDDDDDDDDDDDDDDDD

InterPro domains:
  IPR035427 Tim10-like domain superfamily [G3DSA:1.10.287.810] (1-51)
  IPR035427 Tim10-like domain superfamily [SSF144122] (14-46)
  IPR050673 Mitochondrial import inner membrane translocase subunit [PTHR13172] (3-110)

Secondary structure (DSSP, 8-state):
--HHHHHHHHHHHHHHHHHHHHHHHHHHHHHH----SSSS--TTTTT--PPPPTT--SPPPSSPPP-HHHHHHHHHHHHHHHHHHHHHHHHHHHHHHHHHHHHHHHHTTS-----------------------

pLDDT: mean 73.31, std 21.92, range [32.41, 97.5]